Protein AF-X0S3M4-F1 (afdb_monomer)

Solvent-accessible surface area (backbone atoms only — not comparable to full-atom values): 3830 Å² total; per-residue (Å²): 127,62,71,70,60,54,31,48,47,38,17,50,53,22,17,51,44,15,32,56,37,20,71,72,74,38,42,72,57,13,48,52,53,33,52,51,52,54,53,48,52,47,51,52,38,43,75,72,75,39,79,80,53,67,64,45,53,52,24,27,55,50,13,37,49,53,16,49,53,52,34,68,75,74,108

Radius of gyration: 12.69 Å; Cα contacts (8 Å, |Δi|>4): 82; chains: 1; bounding box: 36×13×34 Å

Sequence (75 aa):
MKIGVDKFMHFMVNFGLVLTIGMMGFLPHGIVCAGLLSAGKEGVDYEDNREWNWGDIAADCIGIGFGTLLVVFLT

Structure (mmCIF, N/CA/C/O backbone):
data_AF-X0S3M4-F1
#
_entry.id   AF-X0S3M4-F1
#
loop_
_atom_site.group_PDB
_atom_site.id
_atom_site.type_symbol
_atom_site.label_atom_id
_atom_site.label_alt_id
_atom_site.label_comp_id
_atom_site.label_asym_id
_atom_site.label_entity_id
_atom_site.label_seq_id
_atom_site.pdbx_PDB_ins_code
_atom_site.Cart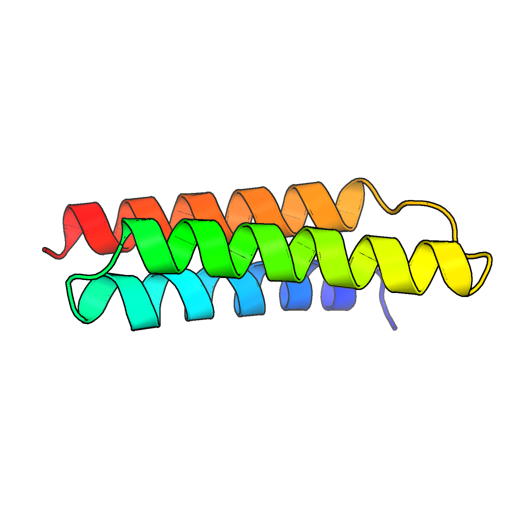n_x
_atom_site.Cartn_y
_atom_site.Cartn_z
_atom_site.occupancy
_at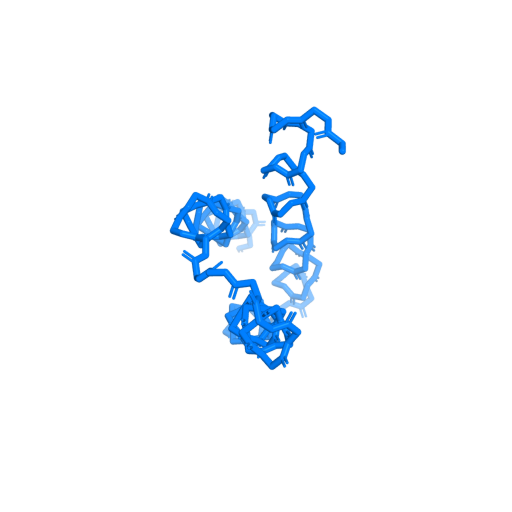om_site.B_iso_or_equiv
_atom_site.auth_seq_id
_atom_site.auth_comp_id
_atom_site.auth_asym_id
_atom_site.auth_atom_id
_atom_site.pdbx_PDB_model_num
ATOM 1 N N . MET A 1 1 ? 3.490 -7.678 -19.785 1.00 54.16 1 MET A N 1
ATOM 2 C CA . MET A 1 1 ? 2.055 -7.503 -19.452 1.00 54.16 1 MET A CA 1
ATOM 3 C C . MET A 1 1 ? 1.622 -6.114 -19.925 1.00 54.16 1 MET A C 1
ATOM 5 O O . MET A 1 1 ? 2.485 -5.251 -20.014 1.00 54.16 1 MET A O 1
ATOM 9 N N . LYS A 1 2 ? 0.359 -5.872 -20.311 1.00 69.44 2 LYS A N 1
ATOM 10 C CA . LYS A 1 2 ? -0.071 -4.510 -20.700 1.00 69.44 2 LYS A CA 1
ATOM 11 C C . LYS A 1 2 ? 0.104 -3.583 -19.489 1.00 69.44 2 LYS A C 1
ATOM 13 O O . LYS A 1 2 ? -0.383 -3.939 -18.423 1.00 69.44 2 LYS A O 1
ATOM 18 N N . ILE A 1 3 ? 0.749 -2.426 -19.663 1.00 66.56 3 ILE A N 1
ATOM 19 C CA . ILE A 1 3 ? 1.090 -1.473 -18.582 1.00 66.56 3 ILE A CA 1
ATOM 20 C C . ILE A 1 3 ? -0.105 -1.208 -17.647 1.00 66.56 3 ILE A C 1
ATOM 22 O O . ILE A 1 3 ? 0.047 -1.230 -16.435 1.00 66.56 3 ILE A O 1
ATOM 26 N N . GLY A 1 4 ? -1.319 -1.048 -18.187 1.00 73.00 4 GLY A N 1
ATOM 27 C CA . GLY A 1 4 ? -2.513 -0.811 -17.364 1.00 73.00 4 GLY A CA 1
ATOM 28 C C . GLY A 1 4 ? -2.962 -1.998 -16.498 1.00 73.00 4 GLY A C 1
ATOM 29 O O . GLY A 1 4 ? -3.513 -1.787 -15.425 1.00 73.00 4 GLY A O 1
ATOM 30 N N . VAL A 1 5 ? -2.720 -3.239 -16.930 1.00 87.56 5 VAL A N 1
ATOM 31 C CA . VAL A 1 5 ? -3.087 -4.442 -16.155 1.00 87.56 5 VAL A CA 1
ATOM 32 C C . VAL A 1 5 ? -2.160 -4.603 -14.954 1.00 87.56 5 VAL A C 1
ATOM 34 O O . VAL A 1 5 ? -2.613 -4.954 -13.873 1.00 87.56 5 VAL A O 1
ATOM 37 N N . ASP A 1 6 ? -0.882 -4.298 -15.149 1.00 86.94 6 ASP A N 1
ATOM 38 C CA . ASP A 1 6 ? 0.146 -4.312 -14.110 1.00 86.94 6 ASP A CA 1
ATOM 39 C C . ASP A 1 6 ? -0.180 -3.314 -12.989 1.00 86.94 6 ASP A C 1
ATOM 41 O O . ASP A 1 6 ? -0.359 -3.711 -11.839 1.00 86.94 6 ASP A O 1
ATOM 45 N N . LYS A 1 7 ? -0.451 -2.049 -13.346 1.00 91.19 7 LYS A N 1
ATOM 46 C CA . LYS A 1 7 ? -0.840 -1.020 -12.363 1.00 91.19 7 LYS A CA 1
ATOM 47 C C . LYS A 1 7 ? -2.156 -1.343 -11.658 1.00 91.19 7 LYS A C 1
ATOM 49 O O . LYS A 1 7 ? -2.319 -1.071 -10.473 1.00 91.19 7 LYS A O 1
ATOM 54 N N . PHE A 1 8 ? -3.103 -1.958 -12.361 1.00 93.38 8 PHE A N 1
ATOM 55 C CA . PHE A 1 8 ? -4.351 -2.386 -11.737 1.00 93.38 8 PHE A CA 1
ATOM 56 C C . PHE A 1 8 ? -4.139 -3.510 -10.712 1.00 93.38 8 PHE A C 1
ATOM 58 O O . PHE A 1 8 ? -4.783 -3.502 -9.666 1.00 93.38 8 PHE A O 1
ATOM 65 N N . MET A 1 9 ? -3.226 -4.454 -10.963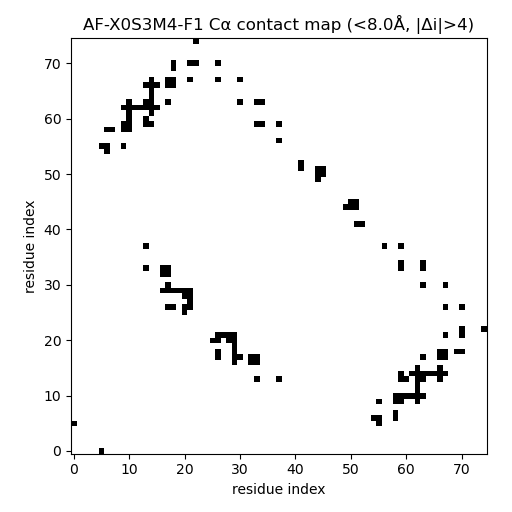 1.00 94.38 9 MET A N 1
ATOM 66 C CA . MET A 1 9 ? -2.897 -5.500 -9.985 1.00 94.38 9 MET A CA 1
ATOM 67 C C . MET A 1 9 ? -2.257 -4.917 -8.724 1.00 94.38 9 MET A C 1
ATOM 69 O O . MET A 1 9 ? -2.661 -5.285 -7.625 1.00 94.38 9 MET A O 1
ATOM 73 N N . HIS A 1 10 ? -1.339 -3.966 -8.884 1.00 95.19 10 HIS A N 1
ATOM 74 C CA . HI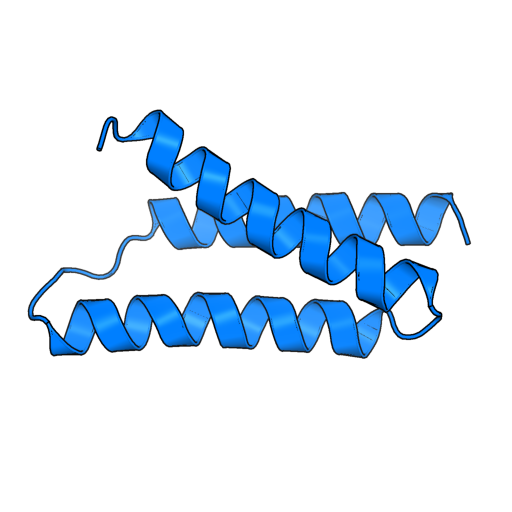S A 1 10 ? -0.738 -3.193 -7.795 1.00 95.19 10 HIS A CA 1
ATOM 75 C C . HIS A 1 10 ? -1.779 -2.541 -6.881 1.00 95.19 10 HIS A C 1
ATOM 77 O O . HIS A 1 10 ? -1.823 -2.788 -5.670 1.00 95.19 10 HIS A O 1
ATOM 83 N N . PHE A 1 11 ? -2.712 -1.811 -7.498 1.00 97.06 11 PHE A N 1
ATOM 84 C CA . PHE A 1 11 ? -3.863 -1.245 -6.806 1.00 97.06 11 PHE A CA 1
ATOM 85 C C . PHE A 1 11 ? -4.672 -2.324 -6.071 1.00 97.06 11 PHE A C 1
ATOM 87 O O . PHE A 1 11 ? -4.923 -2.191 -4.875 1.00 97.06 11 PHE A O 1
ATOM 94 N N . MET A 1 12 ? -5.071 -3.397 -6.763 1.00 97.56 12 MET A N 1
ATOM 95 C CA . MET A 1 12 ? -5.972 -4.419 -6.218 1.00 97.56 12 MET A CA 1
ATOM 96 C C . MET A 1 12 ? -5.363 -5.195 -5.049 1.00 97.56 12 MET A C 1
ATOM 98 O O . MET A 1 12 ? -6.072 -5.480 -4.084 1.00 97.56 12 MET A O 1
ATOM 102 N N . VAL A 1 13 ? -4.072 -5.529 -5.116 1.00 96.38 13 VAL A N 1
ATOM 103 C CA . VAL A 1 13 ? -3.371 -6.250 -4.043 1.00 96.38 13 VAL A CA 1
ATOM 104 C C . VAL A 1 13 ? -3.317 -5.392 -2.785 1.00 96.38 13 VAL A C 1
ATOM 106 O O . VAL A 1 13 ? -3.726 -5.845 -1.716 1.00 96.38 13 VAL A O 1
ATOM 109 N N . ASN A 1 14 ? -2.884 -4.139 -2.912 1.00 97.88 14 ASN A N 1
ATOM 110 C CA . ASN A 1 14 ? -2.776 -3.236 -1.772 1.00 97.88 14 ASN A CA 1
ATOM 111 C C . ASN A 1 14 ? -4.146 -2.844 -1.204 1.00 97.88 14 ASN A C 1
ATOM 113 O O . ASN A 1 14 ? -4.339 -2.864 0.012 1.00 97.88 14 ASN A O 1
ATOM 117 N N . PHE A 1 15 ? -5.124 -2.576 -2.071 1.00 97.94 15 PHE A N 1
ATOM 118 C CA . PHE A 1 15 ? -6.512 -2.337 -1.678 1.00 97.94 15 PHE A CA 1
ATOM 119 C C . PHE A 1 15 ? -7.094 -3.523 -0.900 1.00 97.94 15 PHE A C 1
ATOM 121 O O . PHE A 1 15 ? -7.610 -3.348 0.203 1.00 97.94 15 PHE A O 1
ATOM 128 N N . GLY A 1 16 ? -6.981 -4.737 -1.446 1.00 97.25 16 GLY A N 1
ATOM 129 C CA . GLY A 1 16 ? -7.515 -5.949 -0.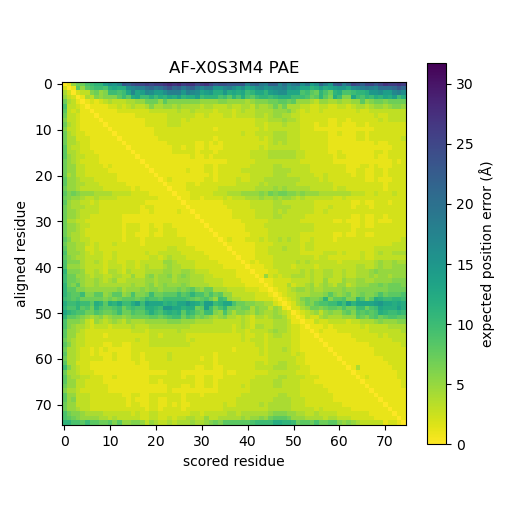828 1.00 97.25 16 GLY A CA 1
ATOM 130 C C . GLY A 1 16 ? -6.841 -6.285 0.501 1.00 97.25 16 GLY A C 1
ATOM 131 O O . GLY A 1 16 ? -7.521 -6.696 1.443 1.00 97.25 16 GLY A O 1
ATOM 132 N N . LEU A 1 17 ? -5.528 -6.066 0.609 1.00 97.44 17 LEU A N 1
ATOM 133 C CA . LEU A 1 17 ? -4.775 -6.302 1.839 1.00 97.44 17 LEU A CA 1
ATOM 134 C C . LEU A 1 17 ? -5.218 -5.358 2.964 1.00 97.44 17 LEU A C 1
ATOM 136 O O . LEU A 1 17 ? -5.544 -5.822 4.060 1.00 97.44 17 LEU A O 1
ATOM 140 N N . VAL A 1 18 ? -5.288 -4.051 2.683 1.00 98.19 18 VAL A N 1
ATOM 141 C CA . VAL A 1 18 ? -5.756 -3.048 3.653 1.00 98.19 18 VAL A CA 1
ATOM 142 C C . VAL A 1 18 ? -7.205 -3.309 4.039 1.00 98.19 18 VAL A C 1
ATOM 144 O O . VAL A 1 18 ? -7.523 -3.281 5.225 1.00 98.19 18 VAL A O 1
ATOM 147 N N . LEU A 1 19 ? -8.069 -3.615 3.067 1.00 97.75 19 LEU A N 1
ATOM 148 C CA . LEU A 1 19 ? -9.471 -3.922 3.326 1.00 97.75 19 LEU A CA 1
ATOM 149 C C . LEU A 1 19 ? -9.609 -5.145 4.239 1.00 97.75 19 LEU A C 1
ATOM 151 O O . LEU A 1 19 ? -10.303 -5.082 5.244 1.00 97.75 19 LEU A O 1
ATOM 155 N N . THR A 1 20 ? -8.913 -6.242 3.940 1.00 97.31 20 THR A N 1
ATOM 156 C CA . THR A 1 20 ? -9.041 -7.493 4.705 1.00 97.31 20 THR A CA 1
ATOM 157 C C . THR A 1 20 ? -8.569 -7.320 6.146 1.00 97.31 20 THR A C 1
ATOM 159 O O . THR A 1 20 ? -9.311 -7.615 7.079 1.00 97.31 20 THR A O 1
ATOM 162 N N . ILE A 1 21 ? -7.355 -6.801 6.345 1.00 97.50 21 ILE A N 1
ATOM 163 C CA . ILE A 1 21 ? -6.778 -6.631 7.686 1.00 97.50 21 ILE A CA 1
ATOM 164 C C . ILE A 1 21 ? -7.508 -5.516 8.453 1.00 97.50 21 ILE A C 1
ATOM 166 O O . ILE A 1 21 ? -7.743 -5.628 9.659 1.00 97.50 21 ILE A O 1
ATOM 170 N N . GLY A 1 22 ? -7.908 -4.451 7.758 1.00 97.19 22 GLY A N 1
ATOM 171 C CA . GLY A 1 22 ? -8.656 -3.338 8.330 1.00 97.19 22 GLY A CA 1
ATOM 172 C C . GLY A 1 22 ? -10.037 -3.744 8.830 1.00 97.19 22 GLY A C 1
ATOM 173 O O . GLY A 1 22 ? -10.373 -3.430 9.969 1.00 97.19 22 GLY A O 1
ATOM 174 N N . MET A 1 23 ? -10.789 -4.525 8.049 1.00 96.56 23 MET A N 1
ATOM 175 C CA . MET A 1 23 ? -12.103 -5.045 8.456 1.00 96.56 23 MET A CA 1
ATOM 176 C C . MET A 1 23 ? -12.027 -6.023 9.640 1.00 96.56 23 MET A C 1
ATOM 178 O O . MET A 1 23 ? -13.022 -6.228 10.327 1.00 96.56 23 MET A O 1
ATOM 182 N N . MET A 1 24 ? -10.853 -6.598 9.927 1.00 96.56 24 MET A N 1
ATOM 183 C CA . MET A 1 24 ? -10.606 -7.387 11.144 1.00 96.56 24 MET A CA 1
ATOM 184 C C . MET A 1 24 ? -10.313 -6.519 12.385 1.00 96.56 24 MET A C 1
ATOM 186 O O . MET A 1 24 ? -10.043 -7.062 13.453 1.00 96.56 24 MET A O 1
ATOM 190 N N . GLY A 1 25 ? -10.336 -5.186 12.262 1.00 95.31 25 GLY A N 1
ATOM 191 C CA . GLY A 1 25 ? -10.037 -4.238 13.341 1.00 95.31 25 GLY A CA 1
ATOM 192 C C . GLY A 1 25 ? -8.561 -3.839 13.451 1.00 95.31 25 GLY A C 1
ATOM 193 O O . GLY A 1 25 ? -8.185 -3.124 14.377 1.00 95.31 25 GLY A O 1
ATOM 194 N N . PHE A 1 26 ? -7.710 -4.258 12.508 1.00 97.00 26 PHE A N 1
ATOM 195 C CA . PHE A 1 26 ? -6.263 -4.016 12.543 1.00 97.00 26 PHE A CA 1
ATOM 196 C C . PHE A 1 26 ? -5.801 -3.045 11.448 1.00 97.00 26 PHE A C 1
ATOM 198 O O . PHE A 1 26 ? -4.726 -3.220 10.876 1.00 97.00 26 PHE A O 1
ATOM 205 N N . LEU A 1 27 ? -6.578 -1.995 11.166 1.00 96.38 27 LEU A N 1
ATOM 206 C CA . LEU A 1 27 ? -6.308 -1.051 10.070 1.00 96.38 27 LEU A CA 1
ATOM 207 C C . LEU A 1 27 ? -4.855 -0.525 10.013 1.00 96.38 27 LEU A C 1
ATOM 209 O O . LEU A 1 27 ? -4.267 -0.589 8.932 1.00 96.38 27 LEU A O 1
ATOM 213 N N . PRO A 1 28 ? -4.212 -0.101 11.124 1.00 97.62 28 PRO A N 1
ATOM 214 C CA . PRO A 1 28 ? -2.809 0.318 11.077 1.00 97.62 28 PRO A CA 1
ATOM 215 C C . PRO A 1 28 ? -1.860 -0.780 10.574 1.00 97.62 28 PRO A C 1
ATOM 217 O O . PRO A 1 28 ? -0.947 -0.495 9.804 1.00 97.62 28 PRO A O 1
ATOM 220 N N . HIS A 1 29 ? -2.099 -2.041 10.953 1.00 97.38 29 HIS A N 1
ATOM 221 C CA . HIS A 1 29 ? -1.303 -3.176 10.480 1.00 97.38 29 HIS A CA 1
ATOM 222 C C . HIS A 1 29 ? -1.536 -3.420 8.988 1.00 97.38 29 HIS A C 1
ATOM 224 O O . HIS A 1 29 ? -0.580 -3.670 8.264 1.00 97.38 29 HIS A O 1
ATOM 230 N N . GLY A 1 30 ? -2.778 -3.279 8.512 1.00 97.19 30 GLY A N 1
ATOM 231 C CA . GLY A 1 30 ? -3.104 -3.393 7.090 1.00 97.19 30 GLY A CA 1
ATOM 232 C C . GLY A 1 30 ? -2.328 -2.394 6.233 1.00 97.19 30 GLY A C 1
ATOM 233 O O . GLY A 1 30 ? -1.723 -2.780 5.235 1.00 97.19 30 GLY A O 1
ATOM 234 N N . ILE A 1 31 ? -2.279 -1.129 6.664 1.00 97.69 31 ILE A N 1
ATOM 235 C CA . ILE A 1 31 ? -1.539 -0.060 5.976 1.00 97.69 31 ILE A CA 1
ATOM 236 C C . ILE A 1 31 ? -0.033 -0.349 5.968 1.00 97.69 31 ILE A C 1
ATOM 238 O O . ILE A 1 31 ? 0.605 -0.249 4.921 1.00 97.69 31 ILE A O 1
ATOM 242 N N . VAL A 1 32 ? 0.540 -0.733 7.114 1.00 97.88 32 VAL A N 1
ATOM 243 C CA . VAL A 1 32 ? 1.978 -1.036 7.218 1.00 97.88 32 VAL A CA 1
ATOM 244 C C . VAL A 1 32 ? 2.351 -2.244 6.359 1.00 97.88 32 VAL A C 1
ATOM 246 O O . VAL A 1 32 ? 3.3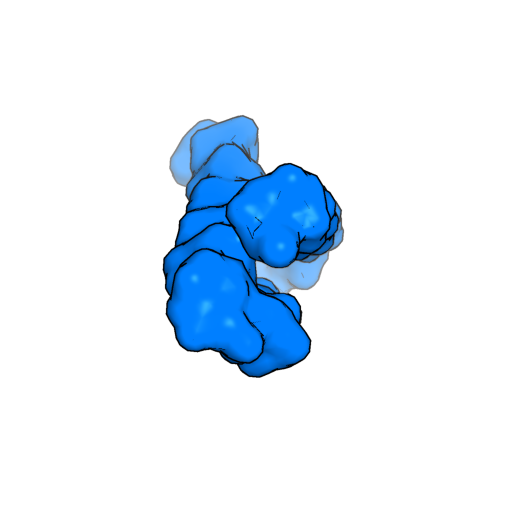28 -2.177 5.617 1.00 97.88 32 VAL A O 1
ATOM 249 N N . CYS A 1 33 ? 1.572 -3.327 6.406 1.00 96.69 33 CYS A N 1
ATOM 250 C CA . CYS A 1 33 ? 1.810 -4.510 5.580 1.00 96.69 33 CYS A CA 1
ATOM 251 C C . CYS A 1 33 ? 1.758 -4.180 4.083 1.00 96.69 33 CYS A C 1
ATOM 253 O O . CYS A 1 33 ? 2.621 -4.639 3.341 1.00 96.69 33 CYS A O 1
ATOM 255 N N . ALA A 1 34 ? 0.799 -3.359 3.651 1.00 97.06 34 ALA A N 1
ATOM 256 C CA . ALA A 1 34 ? 0.692 -2.915 2.263 1.00 97.06 34 ALA A CA 1
ATOM 257 C C . ALA A 1 34 ? 1.899 -2.067 1.831 1.00 97.06 34 ALA A C 1
ATOM 259 O O . ALA A 1 34 ? 2.516 -2.339 0.804 1.00 97.06 34 ALA A O 1
ATOM 260 N N . GLY A 1 35 ? 2.318 -1.110 2.665 1.00 95.81 35 GLY A N 1
ATOM 261 C CA . GLY A 1 35 ? 3.510 -0.301 2.398 1.00 95.81 35 GLY A CA 1
ATOM 262 C C . GLY A 1 35 ? 4.795 -1.131 2.303 1.00 95.81 35 GLY A C 1
ATOM 263 O O . GLY A 1 35 ? 5.591 -0.929 1.389 1.00 95.81 35 GLY A O 1
ATOM 264 N N . LEU A 1 36 ? 4.984 -2.100 3.205 1.00 95.69 36 LEU A N 1
ATOM 265 C CA . LEU A 1 36 ? 6.138 -3.005 3.167 1.00 95.69 36 LEU A CA 1
ATOM 266 C C . LEU A 1 36 ? 6.123 -3.916 1.937 1.00 95.69 36 LEU A C 1
ATOM 268 O O . LEU A 1 36 ? 7.178 -4.181 1.370 1.00 95.69 36 LEU A O 1
ATOM 272 N N . LEU A 1 37 ? 4.947 -4.384 1.515 1.00 93.62 37 LEU A N 1
ATOM 273 C CA . LEU A 1 37 ? 4.810 -5.240 0.339 1.00 93.62 37 LEU A CA 1
ATOM 274 C C . LEU A 1 37 ? 5.083 -4.463 -0.959 1.00 93.62 37 LEU A C 1
ATOM 276 O O . LEU A 1 37 ? 5.794 -4.968 -1.826 1.00 93.62 37 LEU A O 1
ATOM 280 N N . SER A 1 38 ? 4.599 -3.220 -1.050 1.00 93.50 38 SER A N 1
ATOM 281 C CA . SER A 1 38 ? 4.912 -2.285 -2.140 1.00 93.50 38 SER A CA 1
ATOM 282 C C . SER A 1 38 ? 6.418 -2.008 -2.233 1.00 93.50 38 SER A C 1
ATOM 284 O O . SER A 1 38 ? 7.039 -2.269 -3.264 1.00 93.50 38 SER A O 1
ATOM 286 N N . ALA A 1 39 ? 7.042 -1.588 -1.126 1.00 91.62 39 ALA A N 1
ATOM 287 C CA . ALA A 1 39 ? 8.477 -1.309 -1.087 1.00 91.62 39 ALA A CA 1
ATOM 288 C C . ALA A 1 39 ? 9.329 -2.563 -1.341 1.00 91.62 39 ALA A C 1
ATOM 290 O O . ALA A 1 39 ? 10.359 -2.487 -2.006 1.00 91.62 39 ALA A O 1
ATOM 291 N N . GLY A 1 40 ? 8.897 -3.720 -0.830 1.00 91.25 40 GLY A N 1
ATOM 292 C CA . GLY A 1 40 ? 9.579 -4.995 -1.024 1.00 91.25 40 GLY A CA 1
ATOM 293 C C . GLY A 1 40 ? 9.619 -5.418 -2.489 1.00 91.25 40 GLY A C 1
ATOM 294 O O . GLY A 1 40 ? 10.673 -5.825 -2.971 1.00 91.25 40 GLY A O 1
ATOM 295 N N . LYS A 1 41 ? 8.509 -5.274 -3.223 1.00 88.69 41 LYS A N 1
ATOM 296 C CA . LYS A 1 41 ? 8.476 -5.591 -4.655 1.00 88.69 41 LYS A CA 1
ATOM 297 C C . LYS A 1 41 ? 9.391 -4.666 -5.465 1.00 88.69 41 LYS A C 1
ATOM 299 O O . LYS A 1 41 ? 10.154 -5.160 -6.287 1.00 88.69 41 LYS A O 1
ATOM 304 N N . GLU A 1 42 ? 9.375 -3.360 -5.203 1.00 88.88 42 GLU A N 1
ATOM 305 C CA . GLU A 1 42 ? 10.276 -2.421 -5.891 1.00 88.88 42 GLU A CA 1
ATOM 306 C C . GLU A 1 42 ? 11.755 -2.659 -5.536 1.00 88.88 42 GLU A C 1
ATOM 308 O O . GLU A 1 42 ? 12.627 -2.518 -6.389 1.00 88.88 42 GLU A O 1
ATOM 313 N N . GLY A 1 43 ? 12.046 -3.096 -4.305 1.00 88.00 43 GLY A N 1
ATOM 314 C CA . GLY A 1 43 ? 13.385 -3.538 -3.910 1.00 88.00 43 GLY A CA 1
ATOM 315 C C . GLY A 1 43 ? 13.874 -4.751 -4.708 1.00 88.00 43 GLY A C 1
ATOM 316 O O . GLY A 1 43 ? 15.004 -4.746 -5.187 1.00 88.00 43 GLY A O 1
ATOM 317 N N . VAL A 1 44 ? 13.012 -5.754 -4.910 1.00 87.69 44 VAL A N 1
ATOM 318 C CA . VAL A 1 44 ? 13.324 -6.933 -5.740 1.00 87.69 44 VAL A CA 1
ATOM 319 C C . VAL A 1 44 ? 13.524 -6.540 -7.204 1.00 87.69 44 VAL A C 1
ATOM 321 O O . VAL A 1 44 ? 14.478 -6.983 -7.838 1.00 87.69 44 VAL A O 1
ATOM 324 N N . ASP A 1 45 ? 12.664 -5.676 -7.744 1.00 85.88 45 ASP A N 1
ATOM 325 C CA . ASP A 1 45 ? 12.800 -5.203 -9.122 1.00 85.88 45 ASP A CA 1
ATOM 326 C C . ASP A 1 45 ? 14.118 -4.424 -9.317 1.00 85.88 45 ASP A C 1
ATOM 328 O O . ASP A 1 45 ? 14.803 -4.622 -10.323 1.00 85.88 45 ASP A O 1
ATOM 332 N N . TYR A 1 46 ? 14.533 -3.619 -8.334 1.00 85.06 46 TYR A N 1
ATOM 333 C CA . TYR A 1 46 ? 15.827 -2.933 -8.356 1.00 85.06 46 TYR A CA 1
ATOM 334 C C . TYR A 1 46 ? 17.019 -3.905 -8.348 1.00 85.06 46 TYR A C 1
ATOM 336 O O . TYR A 1 46 ? 17.968 -3.720 -9.113 1.00 85.06 46 TYR A O 1
ATOM 344 N N . GLU A 1 47 ? 16.970 -4.966 -7.534 1.00 85.56 47 GLU A N 1
ATOM 345 C CA . GLU A 1 47 ? 17.991 -6.029 -7.533 1.00 85.56 47 GLU A CA 1
ATOM 346 C C . GLU A 1 47 ? 18.064 -6.777 -8.879 1.00 85.56 47 GLU A C 1
ATOM 348 O O . GLU A 1 47 ? 19.151 -7.153 -9.324 1.00 85.56 47 GLU A O 1
ATOM 353 N N . ASP A 1 48 ? 16.938 -6.900 -9.586 1.00 86.00 48 ASP A N 1
ATOM 354 C CA . ASP A 1 48 ? 16.842 -7.480 -10.932 1.00 86.00 48 ASP A CA 1
ATOM 355 C C . ASP A 1 48 ? 17.335 -6.542 -12.058 1.00 86.00 48 ASP A C 1
ATOM 357 O O . ASP A 1 48 ? 17.148 -6.835 -13.243 1.00 86.00 48 ASP A O 1
ATOM 361 N N . ASN A 1 49 ? 17.980 -5.416 -11.730 1.00 82.75 49 ASN A N 1
ATOM 362 C CA . ASN A 1 49 ? 18.360 -4.344 -12.663 1.00 82.75 49 ASN A CA 1
ATOM 363 C C . ASN A 1 49 ? 17.165 -3.715 -13.402 1.00 82.75 49 ASN A C 1
ATOM 365 O O . ASN A 1 49 ? 17.323 -3.190 -14.510 1.00 82.75 49 ASN A O 1
ATOM 369 N N . ARG A 1 50 ? 15.962 -3.764 -12.819 1.00 80.75 50 ARG A N 1
ATOM 370 C CA . ARG A 1 50 ? 14.810 -3.001 -13.306 1.00 80.75 50 ARG A CA 1
ATOM 371 C C . ARG A 1 50 ? 14.761 -1.654 -12.593 1.00 80.75 50 ARG A C 1
ATOM 373 O O . ARG A 1 50 ? 15.114 -1.522 -11.426 1.00 80.75 50 ARG A O 1
ATOM 380 N N . GLU A 1 51 ? 14.373 -0.620 -13.332 1.00 84.00 51 GLU A N 1
ATOM 381 C CA . GLU A 1 51 ? 14.237 0.716 -12.760 1.00 84.00 51 GLU A CA 1
ATOM 382 C C . GLU A 1 51 ? 13.040 0.782 -11.816 1.00 84.00 51 GLU A C 1
ATOM 384 O O . GLU A 1 51 ? 12.008 0.148 -12.040 1.00 84.00 51 GLU A O 1
ATOM 389 N N . TRP A 1 52 ? 13.186 1.620 -10.794 1.00 83.62 52 TRP A N 1
ATOM 390 C CA . TRP A 1 52 ? 12.134 1.925 -9.841 1.00 83.62 52 TRP A CA 1
ATOM 391 C C . TRP A 1 52 ? 10.895 2.482 -10.550 1.00 83.62 52 TRP A C 1
ATOM 393 O O . TRP A 1 52 ? 10.951 3.529 -11.210 1.00 83.62 52 TRP A O 1
ATOM 403 N N . ASN A 1 53 ? 9.758 1.803 -10.413 1.00 88.38 53 ASN A N 1
ATOM 404 C CA . ASN A 1 53 ? 8.551 2.146 -11.141 1.00 88.38 53 ASN A CA 1
ATOM 405 C C . ASN A 1 53 ? 7.628 3.018 -10.292 1.00 88.38 53 ASN A C 1
ATOM 407 O O . ASN A 1 53 ? 6.730 2.561 -9.589 1.00 88.38 53 ASN A O 1
ATOM 411 N N . TRP A 1 54 ? 7.774 4.331 -10.441 1.00 88.38 54 TRP A N 1
ATOM 412 C CA . TRP A 1 54 ? 6.905 5.301 -9.770 1.00 88.38 54 TRP A CA 1
ATOM 413 C C . TRP A 1 54 ? 5.413 5.130 -10.091 1.00 88.38 54 TRP A C 1
ATOM 415 O O . TRP A 1 54 ? 4.566 5.526 -9.292 1.00 88.38 54 TRP A O 1
ATOM 425 N N . GLY A 1 55 ? 5.077 4.531 -11.238 1.00 90.94 55 GLY A N 1
ATOM 426 C CA . GLY A 1 55 ? 3.697 4.203 -11.582 1.00 90.94 55 GLY A CA 1
ATOM 427 C C . GLY A 1 55 ? 3.121 3.075 -10.725 1.00 90.94 55 GLY A C 1
ATOM 428 O O . GLY A 1 55 ? 1.934 3.117 -10.408 1.00 90.94 55 GLY A O 1
ATOM 429 N N . ASP A 1 56 ? 3.945 2.102 -10.331 1.00 91.56 56 ASP A N 1
ATOM 430 C CA . ASP A 1 56 ? 3.550 1.032 -9.406 1.00 91.56 56 ASP A CA 1
ATOM 431 C C . ASP A 1 56 ? 3.305 1.576 -8.011 1.00 91.56 56 ASP A C 1
ATOM 433 O O . ASP A 1 56 ? 2.246 1.344 -7.435 1.00 91.56 56 ASP A O 1
ATOM 437 N N . ILE A 1 57 ? 4.208 2.423 -7.527 1.00 91.88 57 ILE A N 1
ATOM 438 C CA . ILE A 1 57 ? 4.049 3.074 -6.223 1.00 91.88 57 ILE A CA 1
ATOM 439 C C . ILE A 1 57 ? 2.812 3.957 -6.187 1.00 91.88 57 ILE A C 1
ATOM 441 O O . ILE A 1 57 ? 2.071 3.941 -5.207 1.00 91.88 57 ILE A O 1
ATOM 445 N N . ALA A 1 58 ? 2.553 4.719 -7.250 1.00 94.94 58 ALA A N 1
ATOM 446 C CA . ALA A 1 58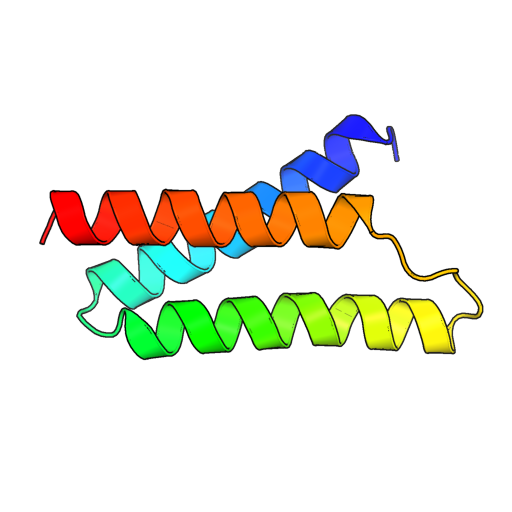 ? 1.340 5.519 -7.323 1.00 94.94 58 ALA A CA 1
ATOM 447 C C . ALA A 1 58 ? 0.085 4.632 -7.252 1.00 94.94 58 ALA A C 1
ATOM 449 O O . ALA A 1 58 ? -0.843 4.949 -6.507 1.00 94.94 58 ALA A O 1
ATOM 450 N N . ALA A 1 59 ? 0.061 3.510 -7.978 1.00 95.69 59 ALA A N 1
ATOM 451 C CA . ALA A 1 59 ? -1.050 2.564 -7.934 1.00 95.69 59 ALA A CA 1
ATOM 452 C C . ALA A 1 59 ? -1.219 1.921 -6.545 1.00 95.69 59 ALA A C 1
ATOM 454 O O . ALA A 1 59 ? -2.347 1.817 -6.057 1.00 95.69 59 ALA A O 1
ATOM 455 N N . ASP A 1 60 ? -0.116 1.577 -5.881 1.00 96.00 60 ASP A N 1
ATOM 456 C CA . ASP A 1 60 ? -0.098 1.041 -4.520 1.00 96.00 60 ASP A CA 1
ATOM 457 C C . ASP A 1 60 ? -0.640 2.058 -3.512 1.00 96.00 60 ASP A C 1
ATOM 459 O O . ASP A 1 60 ? -1.558 1.745 -2.755 1.00 96.00 60 ASP A O 1
ATOM 463 N N . CYS A 1 61 ? -0.155 3.305 -3.543 1.00 97.00 61 CYS A N 1
ATOM 464 C CA . CYS A 1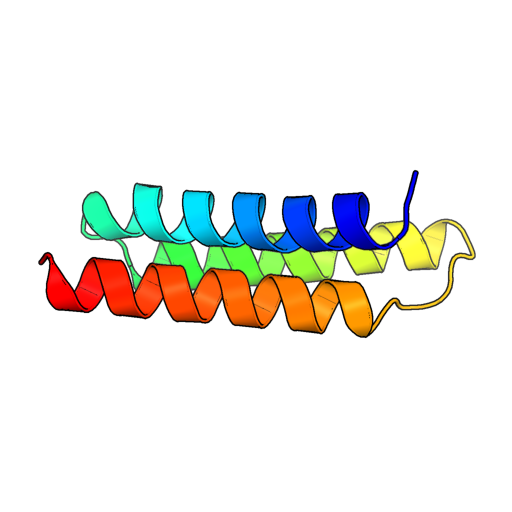 61 ? -0.634 4.383 -2.676 1.00 97.00 61 CYS A CA 1
ATOM 465 C C . CYS A 1 61 ? -2.134 4.643 -2.855 1.00 97.00 61 CYS A C 1
ATOM 467 O O . CYS A 1 61 ? -2.848 4.841 -1.870 1.00 97.00 61 CYS A O 1
ATOM 469 N N . ILE A 1 62 ? -2.625 4.619 -4.097 1.00 97.75 62 ILE A N 1
ATOM 470 C CA . ILE A 1 62 ? -4.054 4.766 -4.387 1.00 97.75 62 ILE A CA 1
ATOM 471 C C . ILE A 1 62 ? -4.824 3.572 -3.803 1.00 97.75 62 ILE A C 1
ATOM 473 O O . ILE A 1 62 ? -5.821 3.781 -3.115 1.00 97.75 62 ILE A O 1
ATOM 477 N N . GLY A 1 63 ? -4.350 2.337 -3.992 1.00 97.62 63 GLY A N 1
ATOM 478 C CA . GLY A 1 63 ? -4.966 1.135 -3.418 1.00 97.62 63 GLY A CA 1
ATOM 479 C C . GLY A 1 63 ? -5.065 1.190 -1.892 1.00 97.62 63 GLY A C 1
ATOM 480 O O . GLY A 1 63 ? -6.147 0.995 -1.334 1.00 97.62 63 GLY A O 1
ATOM 481 N N . ILE A 1 64 ? -3.966 1.548 -1.221 1.00 98.19 64 ILE A N 1
ATOM 482 C CA . ILE A 1 64 ? -3.907 1.733 0.237 1.00 98.19 64 ILE A CA 1
ATOM 483 C C . ILE A 1 64 ? -4.888 2.815 0.688 1.00 98.19 64 ILE A C 1
ATOM 485 O O . ILE A 1 64 ? -5.641 2.606 1.642 1.00 98.19 64 ILE A O 1
ATOM 489 N N . GLY A 1 65 ? -4.901 3.963 0.008 1.00 98.00 65 GLY A N 1
ATOM 490 C CA . GLY A 1 65 ? -5.769 5.090 0.339 1.00 98.00 65 GLY A CA 1
ATOM 491 C C . GLY A 1 65 ? -7.251 4.737 0.218 1.00 98.00 65 GLY A C 1
ATOM 492 O O . GLY A 1 65 ? -8.008 4.947 1.164 1.00 98.00 65 GLY A O 1
ATOM 493 N N . PHE A 1 66 ? -7.660 4.137 -0.904 1.00 98.19 66 PHE A N 1
ATOM 494 C CA . PHE A 1 66 ? -9.041 3.692 -1.112 1.00 98.19 66 PHE A CA 1
ATOM 495 C C . PHE A 1 66 ? -9.457 2.608 -0.114 1.00 98.19 66 PHE A C 1
ATOM 497 O O . PHE A 1 66 ? -10.560 2.676 0.424 1.00 98.19 66 PHE A O 1
ATOM 504 N N . GLY A 1 67 ? -8.583 1.636 0.168 1.00 98.12 67 GLY A N 1
ATOM 505 C CA . GLY A 1 67 ? -8.857 0.582 1.145 1.00 98.12 67 GLY A CA 1
ATOM 506 C C . GLY A 1 67 ? -9.028 1.154 2.550 1.00 98.12 67 GLY A C 1
ATOM 507 O O . GLY A 1 67 ? -9.990 0.828 3.237 1.00 98.12 67 GLY A O 1
ATOM 508 N N . THR A 1 68 ? -8.146 2.077 2.941 1.00 98.19 68 THR A N 1
ATOM 509 C CA . THR A 1 68 ? -8.204 2.766 4.237 1.00 98.19 68 THR A CA 1
ATOM 510 C C . THR A 1 68 ? -9.492 3.562 4.381 1.00 98.19 68 THR A C 1
ATOM 512 O O . THR A 1 68 ? -10.189 3.413 5.381 1.00 98.19 68 THR A O 1
ATOM 515 N N . LEU A 1 69 ? -9.833 4.378 3.378 1.00 98.12 69 LEU A N 1
ATOM 516 C CA . LEU A 1 69 ? -11.068 5.160 3.375 1.00 98.12 69 LEU A CA 1
ATOM 517 C C . LEU A 1 69 ? -12.289 4.253 3.505 1.00 98.12 69 LEU A C 1
ATOM 519 O O . LEU A 1 69 ? -13.155 4.520 4.331 1.00 98.12 69 LEU A O 1
ATOM 523 N N . LEU A 1 70 ? -12.346 3.173 2.723 1.00 97.69 70 LEU A N 1
ATOM 524 C CA . LEU A 1 70 ? -13.476 2.255 2.755 1.00 97.69 70 LEU A CA 1
ATOM 525 C C . LEU A 1 70 ? -13.631 1.594 4.127 1.00 97.69 70 LEU A C 1
ATOM 527 O O . LEU A 1 70 ? -14.739 1.571 4.647 1.00 97.69 70 LEU A O 1
ATOM 531 N N . VAL A 1 71 ? -12.541 1.111 4.732 1.00 97.62 71 VAL A N 1
ATOM 532 C CA . VAL A 1 71 ? -12.581 0.549 6.092 1.00 97.62 71 VAL A CA 1
ATOM 533 C C . VAL A 1 71 ? -13.099 1.593 7.079 1.00 97.62 71 VAL A C 1
ATOM 535 O O . VAL A 1 71 ? -14.069 1.319 7.769 1.00 97.62 71 VAL A O 1
ATOM 538 N N . VAL A 1 72 ? -12.536 2.807 7.082 1.00 97.25 72 VAL A N 1
ATOM 539 C CA . VAL A 1 72 ? -12.958 3.900 7.982 1.00 97.25 72 VAL A CA 1
ATOM 540 C C . VAL A 1 72 ? -14.439 4.258 7.821 1.00 97.25 72 VAL A C 1
ATOM 542 O O . VAL A 1 72 ? -15.086 4.618 8.795 1.00 97.25 72 VAL A O 1
ATOM 545 N N . PHE A 1 73 ? -14.994 4.176 6.611 1.00 97.19 73 PHE A N 1
ATOM 546 C CA . PHE A 1 73 ? -16.420 4.426 6.389 1.00 97.19 73 PHE A CA 1
ATOM 547 C C . PHE A 1 73 ? -17.328 3.267 6.821 1.00 97.19 73 PHE A C 1
ATOM 549 O O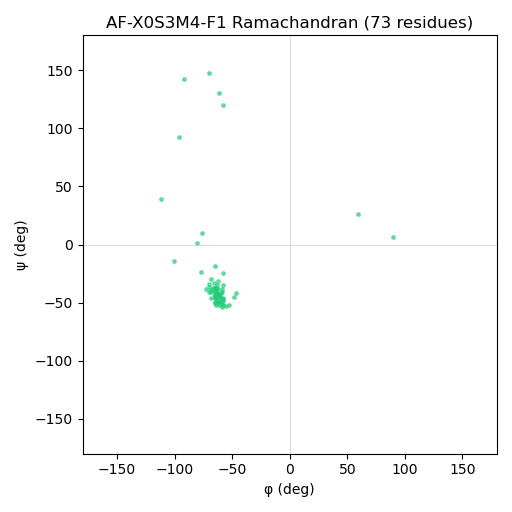 . PHE A 1 73 ? -18.518 3.492 7.043 1.00 97.19 73 PHE A O 1
ATOM 556 N N . LEU A 1 74 ? -16.808 2.040 6.888 1.00 94.44 74 LEU A N 1
ATOM 557 C CA . LEU A 1 74 ? -17.581 0.827 7.168 1.00 94.44 74 LEU A CA 1
ATOM 558 C C . LEU A 1 74 ? -17.471 0.333 8.619 1.00 94.44 74 LEU A C 1
ATOM 560 O O . LEU A 1 74 ? -18.273 -0.517 9.008 1.00 94.44 74 LEU A O 1
ATOM 564 N N . THR A 1 75 ? -16.503 0.828 9.393 1.00 90.00 75 THR A N 1
ATOM 565 C CA . THR A 1 75 ? -16.242 0.446 10.794 1.00 90.00 75 THR A CA 1
ATOM 566 C C . THR A 1 75 ? -16.398 1.631 11.730 1.00 90.00 75 THR A C 1
ATOM 568 O O . THR A 1 75 ? -17.087 1.477 12.760 1.00 90.00 75 THR A O 1
#

pLDDT: mean 92.35, std 7.97, range [54.16, 98.19]

Mean predicted aligned error: 3.55 Å

Foldseek 3Di:
DPPVVLLQVLLCVLLVQLQVCLLVVNNVVSLVVLVCVLVVVQVVCVVVVHDRDPSSVVSSVNSSVNSSVVSVVVD

Secondary structure (DSSP, 8-state):
--HHHHHHHHHHHHHHHHHHHIIIIIHHHHHHHHHHHHHHHHHHHHHTTPPP-HHHHHHHHHHHHHHHHHHHHH-

Organism: NCBI:txid412755